Protein AF-A0A3M1J0J9-F1 (afdb_monomer)

Mean predicted aligned error: 4.16 Å

Solvent-accessible surface area (backbone atoms only — not comparable to full-atom values): 6784 Å² total; per-residue (Å²): 130,82,80,61,43,75,44,81,40,52,42,60,89,93,68,50,45,43,58,54,39,48,49,42,38,77,72,71,34,49,40,48,91,49,62,47,76,51,44,94,93,38,75,89,31,58,41,25,18,46,70,60,52,51,49,54,50,49,59,30,47,79,69,80,40,63,91,80,68,87,61,97,75,83,80,80,82,51,74,68,55,54,50,49,52,49,52,60,58,57,75,53,68,90,43,72,52,32,29,39,28,42,45,67,48,64,67,41,51,82,76,76,104

pLDDT: mean 90.33, std 8.13, range [46.19, 97.38]

Nearest PDB structures (foldseek):
  3gxg-assembly1_A  TM=4.279E-01  e=1.691E+00  Shewanella putrefaciens CN-32
  7otq-assembly1_K  TM=1.890E-01  e=7.965E+00  Homo sapiens

Secondary structure (DSSP, 8-state):
-PPPEEEEE--STTSSHHHHHHHHHHTT----SSBPPPBTTBTT---BBHHHHHHHHHHHHTTT--S---S-------HHHHHHHHHHHHTTTT-SEEEEE-GGGGGSHHHH-

Sequence (113 aa):
MNPNRVLVVTGMHRSGTSLAAGRLQTSGVPMGRQLLPPNRGNPRGYFEDAGLVAFHEQLLQARGLDMLVTAPFAFEPLPAELAQARQLVAARDGAPLWGWKDPRTSLFLDFWH

Foldseek 3Di:
DPPAAEDEQAADPPPCSQVVLVVCVVVPAAAEDDFDAADPVGNPGSSAHPLVQVLLQVQQVVVVHGLPPPDDDDDDDDPVSLVSVVVRVVVPPPHSYHYYYDHSCVRCVVVVD

Structure (mmCIF, N/CA/C/O backbone):
data_AF-A0A3M1J0J9-F1
#
_entry.id   AF-A0A3M1J0J9-F1
#
loop_
_atom_site.group_PDB
_atom_site.id
_atom_site.type_symbol
_atom_site.label_atom_id
_atom_site.label_alt_id
_atom_site.label_comp_id
_atom_site.label_asym_id
_atom_site.label_entity_id
_atom_site.label_seq_id
_atom_site.pdbx_PDB_ins_code
_atom_site.Cartn_x
_atom_site.Cartn_y
_atom_site.Cartn_z
_atom_site.occupancy
_atom_site.B_iso_or_equiv
_atom_site.auth_seq_id
_atom_site.auth_comp_id
_atom_site.auth_asym_id
_atom_site.auth_atom_id
_atom_site.pdbx_PDB_model_num
ATOM 1 N N . MET A 1 1 ? -10.797 22.253 5.620 1.00 46.19 1 MET A N 1
ATOM 2 C CA . MET A 1 1 ? -10.733 20.822 5.982 1.00 46.19 1 MET A CA 1
ATOM 3 C C . MET A 1 1 ? -9.264 20.453 6.047 1.00 46.19 1 MET A C 1
ATOM 5 O O . MET A 1 1 ? -8.556 20.787 5.106 1.00 46.19 1 MET A O 1
ATOM 9 N N . ASN A 1 2 ? -8.783 19.888 7.157 1.00 51.69 2 ASN A N 1
ATOM 10 C CA . ASN A 1 2 ? -7.393 19.428 7.219 1.00 51.69 2 ASN A CA 1
ATOM 11 C C . ASN A 1 2 ? -7.195 18.304 6.191 1.00 51.69 2 ASN A C 1
ATOM 13 O O . ASN A 1 2 ? -8.108 17.489 6.045 1.00 51.69 2 ASN A O 1
ATOM 17 N N . PRO A 1 3 ? -6.053 18.252 5.485 1.00 61.28 3 PRO A N 1
ATOM 18 C CA . PRO A 1 3 ? -5.762 17.131 4.602 1.00 61.28 3 PRO A CA 1
ATOM 19 C C . PRO A 1 3 ? -5.807 15.825 5.406 1.00 61.28 3 PRO A C 1
ATOM 21 O O . PRO A 1 3 ? -5.282 15.760 6.523 1.00 61.28 3 PRO A O 1
ATOM 24 N N . ASN A 1 4 ? -6.463 14.800 4.854 1.00 77.19 4 ASN A N 1
ATOM 25 C CA . ASN A 1 4 ? -6.511 13.476 5.471 1.00 77.19 4 ASN A CA 1
ATOM 26 C C . ASN A 1 4 ? -5.080 12.953 5.604 1.00 77.19 4 ASN A C 1
ATOM 28 O O . ASN A 1 4 ? -4.333 12.918 4.626 1.00 77.19 4 ASN A O 1
ATOM 32 N N . ARG A 1 5 ? -4.686 12.558 6.817 1.00 89.75 5 ARG A N 1
ATOM 33 C CA . ARG A 1 5 ? -3.374 11.944 7.030 1.00 89.75 5 ARG A CA 1
ATOM 34 C C . ARG A 1 5 ? -3.436 10.479 6.633 1.00 89.75 5 ARG A C 1
ATOM 36 O O . ARG A 1 5 ? -4.366 9.770 7.015 1.00 89.75 5 ARG A O 1
ATOM 43 N N . VAL A 1 6 ? -2.422 10.042 5.903 1.00 92.69 6 VAL A N 1
ATOM 44 C CA . VAL A 1 6 ? -2.323 8.687 5.372 1.00 92.69 6 VAL A CA 1
ATOM 45 C C . VAL A 1 6 ? -1.120 7.990 5.997 1.00 92.69 6 VAL A C 1
ATOM 47 O O . VAL A 1 6 ? -0.011 8.517 5.961 1.00 92.69 6 VAL A O 1
ATOM 50 N N . LEU A 1 7 ? -1.337 6.810 6.576 1.00 94.38 7 LEU A N 1
ATOM 51 C CA . LEU A 1 7 ? -0.280 5.937 7.082 1.00 94.38 7 LEU A CA 1
ATOM 52 C C . LEU A 1 7 ? -0.036 4.789 6.108 1.00 94.38 7 LEU A C 1
ATOM 54 O O . LEU A 1 7 ? -0.903 3.945 5.886 1.00 94.38 7 LEU A O 1
ATOM 58 N N . VAL A 1 8 ? 1.176 4.727 5.574 1.00 95.31 8 VAL A N 1
ATOM 59 C CA . VAL A 1 8 ? 1.613 3.630 4.715 1.00 95.31 8 VAL A CA 1
ATOM 60 C C . VAL A 1 8 ? 2.452 2.664 5.538 1.00 95.31 8 VAL A C 1
ATOM 62 O O . VAL A 1 8 ? 3.500 3.028 6.067 1.00 95.31 8 VAL A O 1
ATOM 65 N N . VAL A 1 9 ? 2.001 1.414 5.640 1.00 95.88 9 VAL A N 1
ATOM 66 C CA . VAL A 1 9 ? 2.782 0.323 6.229 1.00 95.88 9 VAL A CA 1
ATOM 67 C C . VAL A 1 9 ? 3.349 -0.523 5.099 1.00 95.88 9 VAL A C 1
ATOM 69 O O . VAL A 1 9 ? 2.634 -1.280 4.444 1.00 95.88 9 VAL A O 1
ATOM 72 N N . THR A 1 10 ? 4.653 -0.423 4.884 1.00 94.44 10 THR A N 1
ATOM 73 C CA . THR A 1 10 ? 5.350 -1.178 3.842 1.00 94.44 10 THR A CA 1
ATOM 74 C C . THR A 1 10 ? 6.645 -1.791 4.369 1.00 94.44 10 THR A C 1
ATOM 76 O O . THR A 1 10 ? 7.057 -1.534 5.499 1.00 94.44 10 THR A O 1
ATOM 79 N N . GLY A 1 11 ? 7.250 -2.659 3.566 1.00 87.12 11 GLY A N 1
ATOM 80 C CA . GLY A 1 11 ? 8.436 -3.432 3.897 1.00 87.12 11 GLY A CA 1
ATOM 81 C C . GLY A 1 11 ? 8.317 -4.855 3.366 1.00 87.12 11 GLY A C 1
ATOM 82 O O . GLY A 1 11 ? 7.239 -5.457 3.405 1.00 87.12 11 GLY A O 1
ATOM 83 N N . MET A 1 12 ? 9.442 -5.398 2.897 1.00 78.12 12 MET A N 1
ATOM 84 C CA . MET A 1 12 ? 9.514 -6.741 2.315 1.00 78.12 12 MET A CA 1
ATOM 85 C C . MET A 1 12 ? 8.998 -7.819 3.275 1.00 78.12 12 MET A C 1
ATOM 87 O O . MET A 1 12 ? 8.881 -7.607 4.485 1.00 78.12 12 MET A O 1
ATOM 91 N N . HIS A 1 13 ? 8.646 -8.987 2.737 1.00 76.62 13 HIS A N 1
ATOM 92 C CA . HIS A 1 13 ? 8.050 -10.078 3.509 1.00 76.62 13 HIS A CA 1
ATOM 93 C C . HIS A 1 13 ? 8.823 -10.390 4.793 1.00 76.62 13 HIS A C 1
ATOM 95 O O . HIS A 1 13 ? 10.043 -10.293 4.849 1.00 76.62 13 HIS A O 1
ATOM 101 N N . ARG A 1 14 ? 8.086 -10.815 5.829 1.00 80.88 14 ARG A N 1
ATOM 102 C CA . ARG A 1 14 ? 8.639 -11.202 7.143 1.00 80.88 14 ARG A CA 1
ATOM 103 C C . ARG A 1 14 ? 9.271 -10.057 7.954 1.00 80.88 14 ARG A C 1
ATOM 105 O O . ARG A 1 14 ? 9.835 -10.325 9.005 1.00 80.88 14 ARG A O 1
ATOM 112 N N . SER A 1 15 ? 9.069 -8.800 7.558 1.00 85.56 15 SER A N 1
ATOM 113 C CA . SER A 1 15 ? 9.501 -7.591 8.291 1.00 85.56 15 SER A CA 1
ATOM 114 C C . SER A 1 15 ? 8.570 -7.141 9.430 1.00 85.56 15 SER A C 1
ATOM 116 O O . SER A 1 15 ? 8.808 -6.118 10.062 1.00 85.56 15 SER A O 1
ATOM 118 N N . GLY A 1 16 ? 7.482 -7.869 9.700 1.00 89.00 16 GLY A N 1
ATOM 119 C CA . GLY A 1 16 ? 6.517 -7.488 10.739 1.00 89.00 16 GLY A CA 1
ATOM 120 C C . GLY A 1 16 ? 5.460 -6.464 10.301 1.00 89.00 16 GLY A C 1
ATOM 121 O O . GLY A 1 16 ? 4.684 -6.008 11.138 1.00 89.00 16 GLY A O 1
ATOM 122 N N . THR A 1 17 ? 5.339 -6.157 9.005 1.00 92.50 17 THR A N 1
ATOM 123 C CA . THR A 1 17 ? 4.303 -5.243 8.478 1.00 92.50 17 THR A CA 1
ATOM 124 C C . THR A 1 17 ? 2.878 -5.641 8.867 1.00 92.50 17 THR A C 1
ATOM 126 O O . THR A 1 17 ? 2.084 -4.778 9.224 1.00 92.50 17 THR A O 1
ATOM 129 N N . SER A 1 18 ? 2.543 -6.936 8.893 1.00 91.62 18 SER A N 1
ATOM 130 C CA . SER A 1 18 ? 1.221 -7.387 9.363 1.00 91.62 18 SER A CA 1
ATOM 131 C C . SER A 1 18 ? 1.003 -7.158 10.864 1.00 91.62 18 SER A C 1
ATOM 133 O O . SER A 1 18 ? -0.123 -6.888 11.270 1.00 91.62 18 SER A O 1
ATOM 135 N N . LEU A 1 19 ? 2.055 -7.226 11.692 1.00 93.06 19 LEU A N 1
ATOM 136 C CA . LEU A 1 19 ? 1.954 -6.882 13.115 1.00 93.06 19 LEU A CA 1
ATOM 137 C C . LEU A 1 19 ? 1.675 -5.383 13.276 1.00 93.06 19 LEU A C 1
ATOM 139 O O . LEU A 1 19 ? 0.764 -5.017 14.013 1.00 93.06 19 LEU A O 1
ATOM 143 N N . ALA A 1 20 ? 2.423 -4.532 12.569 1.00 95.06 20 ALA A N 1
ATOM 144 C CA . ALA A 1 20 ? 2.230 -3.084 12.602 1.00 95.06 20 ALA A CA 1
ATOM 145 C C . ALA A 1 20 ? 0.826 -2.683 12.118 1.00 95.06 20 ALA A C 1
ATOM 147 O O . ALA A 1 20 ? 0.113 -1.966 12.817 1.00 95.06 20 ALA A O 1
ATOM 148 N N . ALA A 1 21 ? 0.395 -3.213 10.970 1.00 95.38 21 ALA A N 1
ATOM 149 C CA . ALA A 1 21 ? -0.923 -2.942 10.406 1.00 95.38 21 ALA A CA 1
ATOM 150 C C . ALA A 1 21 ? -2.061 -3.432 11.314 1.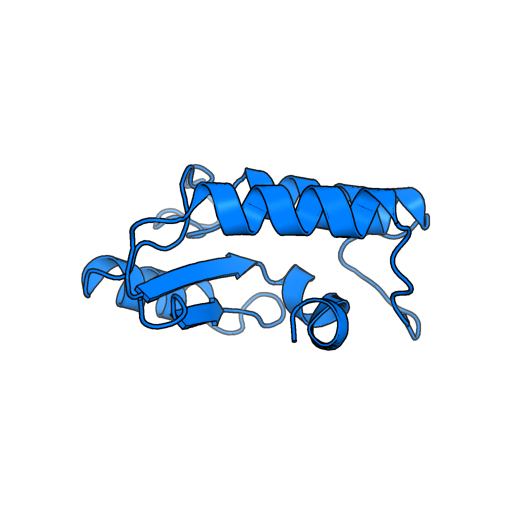00 95.38 21 ALA A C 1
ATOM 152 O O . ALA A 1 21 ? -3.007 -2.690 11.568 1.00 95.38 21 ALA A O 1
ATOM 153 N N . GLY A 1 22 ? -1.939 -4.639 11.877 1.00 94.50 22 GLY A N 1
ATOM 154 C CA . GLY A 1 22 ? -2.915 -5.153 12.835 1.00 94.50 22 GLY A CA 1
ATOM 155 C C . GLY A 1 22 ? -3.012 -4.288 14.093 1.00 94.50 22 GLY A C 1
ATOM 156 O O . GLY A 1 22 ? -4.113 -4.004 14.555 1.00 94.50 22 GLY A O 1
ATOM 157 N N . ARG A 1 23 ? -1.879 -3.799 14.621 1.00 96.06 23 ARG A N 1
ATOM 158 C CA . ARG A 1 23 ? -1.871 -2.886 15.776 1.00 96.06 23 ARG A CA 1
ATOM 159 C C . ARG A 1 23 ? -2.569 -1.568 15.463 1.00 96.06 23 ARG A C 1
ATOM 161 O O . ARG A 1 23 ? -3.456 -1.186 16.220 1.00 96.06 23 ARG A O 1
ATOM 168 N N . LEU A 1 24 ? -2.240 -0.933 14.337 1.00 95.62 24 LEU A N 1
ATOM 169 C CA . LEU A 1 24 ? -2.903 0.294 13.884 1.00 95.62 24 LEU A CA 1
ATOM 170 C C . LEU A 1 24 ? -4.417 0.104 13.752 1.00 95.62 24 LEU A C 1
ATOM 172 O O . LEU A 1 24 ? -5.179 0.925 14.263 1.00 95.62 24 LEU A O 1
ATOM 176 N N . GLN A 1 25 ? -4.851 -1.013 13.159 1.00 94.12 25 GLN A N 1
ATOM 177 C CA . GLN A 1 25 ? -6.271 -1.328 13.044 1.00 94.12 25 GLN A CA 1
ATOM 178 C C . GLN A 1 25 ? -6.941 -1.471 14.414 1.00 94.12 25 GLN A C 1
ATOM 180 O O . GLN A 1 25 ? -7.977 -0.854 14.656 1.00 94.12 25 GLN A O 1
ATOM 185 N N . THR A 1 26 ? -6.344 -2.232 15.338 1.00 94.81 26 THR A N 1
ATOM 186 C CA . THR A 1 26 ? -6.891 -2.382 16.700 1.00 94.81 26 THR A CA 1
ATOM 187 C C . THR A 1 26 ? -6.886 -1.079 17.500 1.00 94.81 26 THR A C 1
ATOM 189 O O . THR A 1 26 ? -7.680 -0.932 18.422 1.00 94.81 26 THR A O 1
ATOM 192 N N . SER A 1 27 ? -6.029 -0.121 17.138 1.00 95.06 27 SER A N 1
ATOM 193 C CA . SER A 1 27 ? -5.984 1.227 17.714 1.00 95.06 27 SER A CA 1
ATOM 194 C C . SER A 1 27 ? -6.976 2.205 17.070 1.00 95.06 27 SER A C 1
ATOM 196 O O . SER A 1 27 ? -6.976 3.381 17.423 1.00 95.06 27 SER A O 1
ATOM 198 N N . GLY A 1 28 ? -7.824 1.744 16.145 1.00 93.38 28 GLY A N 1
ATOM 199 C CA . GLY A 1 28 ? -8.879 2.550 15.530 1.00 93.38 28 GLY A CA 1
ATOM 200 C C . GLY A 1 28 ? -8.485 3.248 14.228 1.00 93.38 28 GLY A C 1
ATOM 201 O O . GLY A 1 28 ? -9.260 4.063 13.736 1.00 93.38 28 GLY A O 1
ATOM 202 N N . VAL A 1 29 ? -7.321 2.939 13.643 1.00 94.31 29 VAL A N 1
ATOM 203 C CA . VAL A 1 29 ? -6.952 3.431 12.306 1.00 94.31 29 VAL A CA 1
ATOM 204 C C . VAL A 1 29 ? -7.568 2.518 11.241 1.00 94.31 29 VAL A C 1
ATOM 206 O O . VAL A 1 29 ? -7.242 1.330 11.203 1.00 94.31 29 VAL A O 1
ATOM 209 N N . PRO A 1 30 ? -8.419 3.020 10.331 1.00 93.88 30 PRO A N 1
ATOM 210 C CA . PRO A 1 30 ? -8.908 2.222 9.211 1.00 93.88 30 PRO A CA 1
ATOM 211 C C . PRO A 1 30 ? -7.746 1.829 8.286 1.00 93.88 30 PRO A C 1
ATOM 213 O O . PRO A 1 30 ? -7.140 2.694 7.656 1.00 93.88 30 PRO A O 1
ATOM 216 N N . MET A 1 31 ? -7.439 0.531 8.199 1.00 94.38 31 MET A N 1
ATOM 217 C CA . MET A 1 31 ? -6.311 -0.012 7.420 1.00 94.38 31 MET A CA 1
ATOM 218 C C . MET A 1 31 ? -6.727 -0.546 6.038 1.00 94.38 31 MET A C 1
ATOM 220 O O . MET A 1 31 ? -6.252 -1.590 5.604 1.00 94.38 31 MET A O 1
ATOM 224 N N . GLY A 1 32 ? -7.644 0.145 5.360 1.00 91.56 32 GLY A N 1
ATOM 225 C CA . GLY A 1 32 ? -8.214 -0.260 4.071 1.00 91.56 32 GLY A CA 1
ATOM 226 C C . GLY A 1 32 ? -9.742 -0.346 4.093 1.00 91.56 32 GLY A C 1
ATOM 227 O O . GLY A 1 32 ? -10.362 -0.341 5.154 1.00 91.56 32 GLY A O 1
ATOM 228 N N . ARG A 1 33 ? -10.360 -0.410 2.908 1.00 90.25 33 ARG A N 1
ATOM 229 C CA . ARG A 1 33 ? -11.820 -0.535 2.732 1.00 90.25 33 ARG A CA 1
ATOM 230 C C . ARG A 1 33 ? -12.278 -1.986 2.682 1.00 90.25 33 ARG A C 1
ATOM 232 O O . ARG A 1 33 ? -13.297 -2.332 3.270 1.00 90.25 33 ARG A O 1
ATOM 239 N N . GLN A 1 34 ? -11.533 -2.815 1.959 1.00 93.19 34 GLN A N 1
ATOM 240 C CA . GLN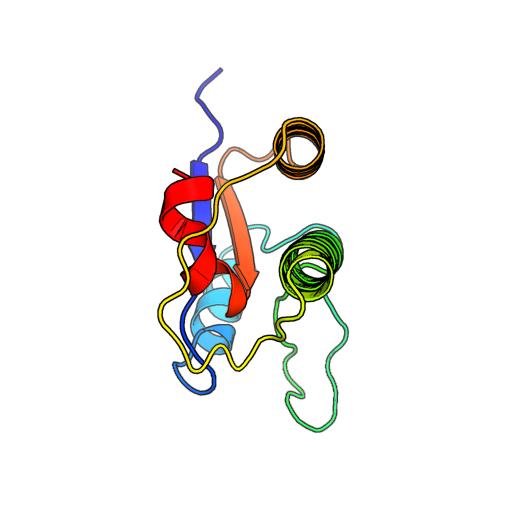 A 1 34 ? -11.815 -4.234 1.791 1.00 93.19 34 GLN A CA 1
ATOM 241 C C . GLN A 1 34 ? -10.522 -5.005 2.003 1.00 93.19 34 GLN A C 1
ATOM 243 O O . GLN A 1 34 ? -9.625 -4.964 1.164 1.00 93.19 34 GLN A O 1
ATOM 248 N N . LEU A 1 35 ? -10.420 -5.679 3.145 1.00 94.69 35 LEU A N 1
ATOM 249 C CA . LEU A 1 35 ? -9.219 -6.426 3.487 1.00 94.69 35 LEU A CA 1
ATOM 250 C C . LEU A 1 35 ? -9.220 -7.798 2.825 1.00 94.69 35 LEU A C 1
ATOM 252 O O . LEU A 1 35 ? -10.251 -8.474 2.786 1.00 94.69 35 LEU A O 1
ATOM 256 N N . LEU A 1 36 ? -8.049 -8.225 2.358 1.00 93.81 36 LEU A N 1
ATOM 257 C CA . LEU A 1 36 ? -7.843 -9.602 1.929 1.00 93.81 36 LEU A CA 1
ATOM 258 C C . LEU A 1 36 ? -8.117 -10.570 3.094 1.00 93.81 36 LEU A C 1
ATOM 260 O O . LEU A 1 36 ? -7.696 -10.304 4.229 1.00 93.81 36 LEU A O 1
ATOM 264 N N . PRO A 1 37 ? -8.802 -11.699 2.835 1.00 91.69 37 PRO A N 1
ATOM 265 C CA . PRO A 1 37 ? -9.140 -12.650 3.881 1.00 91.69 37 PRO A CA 1
ATOM 266 C C . PRO A 1 37 ? -7.880 -13.319 4.459 1.00 91.69 37 PRO A C 1
ATOM 268 O O . PRO A 1 37 ? -6.883 -13.506 3.754 1.00 91.69 37 PRO A O 1
ATOM 271 N N . PRO A 1 38 ? -7.907 -13.715 5.744 1.00 91.69 38 PRO A N 1
ATOM 272 C CA . PRO A 1 38 ? -6.859 -14.550 6.317 1.00 91.69 38 PRO A CA 1
ATOM 273 C C . PRO A 1 38 ? -6.794 -15.913 5.615 1.00 91.69 38 PRO A C 1
ATOM 275 O O . PRO A 1 38 ? -7.783 -16.412 5.079 1.00 91.69 38 PRO A O 1
ATOM 278 N N . ASN A 1 39 ? -5.626 -16.550 5.661 1.00 90.75 39 ASN A N 1
ATOM 279 C CA . ASN A 1 39 ? -5.427 -17.903 5.142 1.00 90.75 39 ASN A CA 1
ATOM 280 C C . ASN A 1 39 ? -4.477 -18.702 6.054 1.00 90.75 39 ASN A C 1
ATOM 282 O O . ASN A 1 39 ? -4.028 -18.206 7.087 1.00 90.75 39 ASN A O 1
ATOM 286 N N . ARG A 1 40 ? -4.136 -19.941 5.671 1.00 89.56 40 ARG A N 1
ATOM 287 C CA . ARG A 1 40 ? -3.223 -20.799 6.453 1.00 89.56 40 ARG A CA 1
ATOM 288 C C . ARG A 1 40 ? -1.835 -20.180 6.675 1.00 89.56 40 ARG A C 1
ATOM 290 O O . ARG A 1 40 ? -1.233 -20.424 7.715 1.00 89.56 40 ARG A O 1
ATOM 297 N N . GLY A 1 41 ? -1.334 -19.390 5.724 1.00 83.00 41 GLY A N 1
ATOM 298 C CA . GLY A 1 41 ? -0.037 -18.714 5.813 1.00 83.00 41 GLY A CA 1
ATOM 299 C C . GLY A 1 41 ? -0.047 -17.478 6.717 1.00 83.00 41 GLY A C 1
ATOM 300 O O . GLY A 1 41 ? 0.994 -17.112 7.263 1.00 83.00 41 GLY A O 1
ATOM 301 N N . ASN A 1 42 ? -1.212 -16.856 6.916 1.00 83.44 42 ASN A N 1
ATOM 302 C CA . ASN A 1 42 ? -1.398 -15.776 7.879 1.00 83.44 42 ASN A CA 1
ATOM 303 C C . ASN A 1 42 ? -2.808 -15.810 8.504 1.00 83.44 42 ASN A C 1
ATOM 305 O O . ASN A 1 42 ? -3.711 -15.091 8.059 1.00 83.44 42 ASN A O 1
ATOM 309 N N . PRO A 1 43 ? -3.004 -16.622 9.561 1.00 86.12 43 PRO A N 1
ATOM 310 C CA . PRO A 1 43 ? -4.316 -16.813 10.182 1.00 86.12 43 PRO A CA 1
ATOM 311 C C . PRO A 1 43 ? -4.902 -15.546 10.813 1.00 86.12 43 PRO A C 1
ATOM 313 O O . PRO A 1 43 ? -6.112 -15.449 10.982 1.00 86.12 43 PRO A O 1
ATOM 316 N N . ARG A 1 44 ? -4.056 -14.568 11.166 1.00 84.62 44 ARG A N 1
ATOM 317 C CA . ARG A 1 44 ? -4.485 -13.284 11.746 1.00 84.62 44 ARG A CA 1
ATOM 318 C C . ARG A 1 44 ? -4.873 -12.245 10.693 1.00 84.62 44 ARG A C 1
ATOM 320 O O . ARG A 1 44 ? -5.345 -11.177 11.061 1.00 84.62 44 ARG A O 1
ATOM 327 N N . GLY A 1 45 ? -4.688 -12.558 9.412 1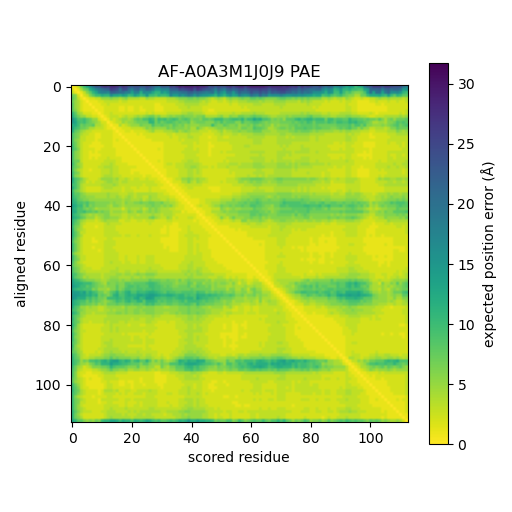.00 87.94 45 GLY A N 1
ATOM 328 C CA . GLY A 1 45 ? -4.951 -11.649 8.304 1.00 87.94 45 GLY A CA 1
ATOM 329 C C . GLY A 1 45 ? -3.723 -10.843 7.898 1.00 87.94 45 GLY A C 1
ATOM 330 O O . GLY A 1 45 ? -2.799 -10.594 8.676 1.00 87.94 45 GLY A O 1
ATOM 331 N N . TYR A 1 46 ? -3.699 -10.452 6.627 1.00 88.81 46 TYR A N 1
ATOM 332 C CA . TYR A 1 46 ? -2.600 -9.673 6.063 1.00 88.81 46 TYR A CA 1
ATOM 333 C C . TYR A 1 46 ? -2.740 -8.174 6.305 1.00 88.81 46 TYR A C 1
ATOM 335 O O . TYR A 1 46 ? -1.717 -7.490 6.256 1.00 88.81 46 TYR A O 1
ATOM 343 N N . PHE A 1 47 ? -3.961 -7.711 6.607 1.00 94.06 47 PHE A N 1
ATOM 344 C CA . PHE A 1 47 ? -4.339 -6.297 6.723 1.00 94.06 47 PHE A CA 1
ATOM 345 C C . PHE A 1 47 ? -4.060 -5.507 5.437 1.00 94.06 47 PHE A C 1
ATOM 347 O O . PHE A 1 47 ? -3.740 -4.326 5.477 1.00 94.06 47 PHE A O 1
ATOM 354 N N . GLU A 1 48 ? -4.146 -6.194 4.299 1.00 94.62 48 GLU A N 1
ATOM 355 C CA . GLU A 1 48 ? -3.919 -5.638 2.970 1.00 94.62 48 GLU A CA 1
ATOM 356 C C . GLU A 1 48 ? -5.238 -5.238 2.332 1.00 94.62 48 GLU A C 1
ATOM 358 O O . GLU A 1 48 ? -6.182 -6.028 2.315 1.00 94.62 48 GLU A O 1
ATOM 363 N N . ASP A 1 49 ? -5.286 -4.029 1.784 1.00 95.75 49 ASP A N 1
ATOM 364 C CA . ASP A 1 49 ? -6.432 -3.547 1.028 1.00 95.75 49 ASP A CA 1
ATOM 365 C C . ASP A 1 49 ? -6.434 -4.159 -0.378 1.00 95.75 49 ASP A C 1
ATOM 367 O O . ASP A 1 49 ? -5.501 -3.953 -1.153 1.00 95.75 49 ASP A O 1
ATOM 371 N N . ALA A 1 50 ? -7.494 -4.891 -0.716 1.00 95.88 50 ALA A N 1
ATOM 372 C CA . ALA A 1 50 ? -7.603 -5.623 -1.972 1.00 95.88 50 ALA A CA 1
ATOM 373 C C . ALA A 1 50 ? -7.507 -4.715 -3.210 1.00 95.88 50 ALA A C 1
ATOM 375 O O . ALA A 1 50 ? -6.926 -5.115 -4.215 1.00 95.88 50 ALA A O 1
ATOM 376 N N . GLY A 1 51 ? -8.040 -3.489 -3.139 1.00 96.31 51 GLY A N 1
ATOM 377 C CA . GLY A 1 51 ? -7.996 -2.543 -4.253 1.00 96.31 51 GLY A CA 1
ATOM 378 C C . GLY A 1 51 ? -6.593 -1.992 -4.492 1.00 96.31 51 GLY A C 1
ATOM 379 O O . GLY A 1 51 ? -6.173 -1.869 -5.638 1.00 96.31 51 GLY A O 1
ATOM 380 N N . LEU A 1 52 ? -5.850 -1.700 -3.419 1.00 96.12 52 LEU A N 1
ATOM 381 C CA . LEU A 1 52 ? -4.459 -1.251 -3.532 1.00 96.12 52 LEU A CA 1
ATOM 382 C C . LEU A 1 52 ? -3.514 -2.382 -3.940 1.00 96.12 52 LEU A C 1
ATOM 384 O O . LEU A 1 52 ? -2.641 -2.153 -4.771 1.00 96.12 52 LEU A O 1
ATOM 388 N N . VAL A 1 53 ? -3.716 -3.597 -3.423 1.00 95.75 53 VAL A N 1
ATOM 389 C CA . VAL A 1 53 ? -2.943 -4.769 -3.857 1.00 95.75 53 VAL A CA 1
ATOM 390 C C . VAL A 1 53 ? -3.142 -5.019 -5.347 1.00 95.75 53 VAL A C 1
ATOM 392 O O . VAL A 1 53 ? -2.160 -5.108 -6.079 1.00 95.75 53 VAL A O 1
ATOM 395 N N . ALA A 1 54 ? -4.396 -5.062 -5.810 1.00 96.75 54 ALA A N 1
ATOM 396 C CA . ALA A 1 54 ? -4.699 -5.261 -7.223 1.00 96.75 54 ALA A CA 1
ATOM 397 C C . ALA A 1 54 ? -4.081 -4.160 -8.095 1.00 96.75 54 ALA A C 1
ATOM 399 O O . ALA A 1 54 ? -3.522 -4.453 -9.148 1.00 96.75 54 ALA A O 1
ATOM 400 N N . PHE A 1 55 ? -4.129 -2.905 -7.639 1.00 97.38 55 PHE A N 1
ATOM 401 C CA . PHE A 1 55 ? -3.499 -1.789 -8.334 1.00 97.38 55 PHE A CA 1
ATOM 402 C C . PHE A 1 55 ? -1.982 -1.975 -8.473 1.00 97.38 55 PHE A C 1
ATOM 404 O O . PHE A 1 55 ? -1.473 -1.941 -9.589 1.00 97.38 55 PHE A O 1
ATOM 411 N N . HIS A 1 56 ? -1.252 -2.242 -7.386 1.00 96.12 56 HIS A N 1
ATOM 412 C CA . HIS A 1 56 ? 0.198 -2.454 -7.472 1.00 96.12 56 HIS A CA 1
ATOM 413 C C . HIS A 1 56 ? 0.565 -3.683 -8.315 1.00 96.12 56 HIS A C 1
ATOM 415 O O . HIS A 1 56 ? 1.535 -3.638 -9.068 1.00 96.12 56 HIS A O 1
ATOM 421 N N . GLU A 1 57 ? -0.207 -4.770 -8.227 1.00 95.62 57 GLU A N 1
ATOM 422 C CA . GLU A 1 57 ? -0.003 -5.956 -9.066 1.00 95.62 57 GLU A CA 1
ATOM 423 C C . GLU A 1 57 ? -0.184 -5.631 -10.552 1.00 95.62 57 GLU A C 1
ATOM 425 O O . GLU A 1 57 ? 0.651 -6.030 -11.361 1.00 95.62 57 GLU A O 1
ATOM 430 N N . GLN A 1 58 ? -1.201 -4.842 -10.908 1.00 96.38 58 GLN A N 1
ATOM 431 C CA . GLN A 1 58 ? -1.412 -4.374 -12.280 1.00 96.38 58 GLN A CA 1
ATOM 432 C C . GLN A 1 58 ? -0.254 -3.504 -12.782 1.00 96.38 58 GLN A C 1
ATOM 434 O O . GLN A 1 58 ? 0.200 -3.698 -13.909 1.00 96.38 58 GLN A O 1
ATOM 439 N N . LEU A 1 59 ? 0.260 -2.585 -11.955 1.00 95.94 59 LEU A N 1
ATOM 440 C CA . LEU A 1 59 ? 1.398 -1.734 -12.326 1.00 95.94 59 LEU A CA 1
ATOM 441 C C . LEU A 1 59 ? 2.651 -2.557 -12.648 1.00 95.94 59 LEU A C 1
ATOM 443 O O . LEU A 1 59 ? 3.331 -2.268 -13.637 1.00 95.94 59 LEU A O 1
ATOM 447 N N . LEU A 1 60 ? 2.948 -3.571 -11.827 1.00 94.50 60 LEU A N 1
ATOM 448 C CA . LEU A 1 60 ? 4.085 -4.474 -12.029 1.00 94.50 60 LEU A CA 1
ATOM 449 C C . LEU A 1 60 ? 3.886 -5.330 -13.282 1.00 94.50 60 LEU A C 1
ATOM 451 O O . LEU A 1 60 ? 4.759 -5.357 -14.150 1.00 94.50 60 LEU A O 1
ATOM 455 N N . GLN A 1 61 ? 2.712 -5.949 -13.430 1.00 94.25 61 GLN A N 1
ATOM 456 C CA . GLN A 1 61 ? 2.388 -6.798 -14.579 1.00 94.25 61 GLN A CA 1
ATOM 457 C C . GLN A 1 61 ? 2.462 -6.032 -15.904 1.00 94.25 61 GLN A C 1
ATOM 459 O O . GLN A 1 61 ? 3.018 -6.545 -16.873 1.00 94.25 61 GLN A O 1
ATOM 464 N N . ALA A 1 62 ? 1.982 -4.783 -15.943 1.00 94.00 62 ALA A N 1
ATOM 465 C CA . ALA A 1 62 ? 2.072 -3.915 -17.121 1.00 94.00 62 ALA A CA 1
ATOM 466 C C . ALA A 1 62 ? 3.521 -3.630 -17.558 1.00 94.00 62 ALA A C 1
ATOM 468 O O . ALA A 1 62 ? 3.762 -3.237 -18.697 1.00 94.00 62 ALA A O 1
ATOM 469 N N . ARG A 1 63 ? 4.488 -3.845 -16.661 1.00 93.00 63 ARG A N 1
ATOM 470 C CA . ARG A 1 63 ? 5.928 -3.664 -16.888 1.00 93.00 63 ARG A CA 1
ATOM 471 C C . ARG A 1 63 ? 6.672 -4.999 -16.999 1.00 93.00 63 ARG A C 1
ATOM 473 O O . ARG A 1 63 ? 7.898 -5.009 -17.019 1.00 93.00 63 ARG A O 1
ATOM 480 N N . GLY A 1 64 ? 5.948 -6.119 -17.085 1.00 92.62 64 GLY A N 1
ATOM 481 C CA . GLY A 1 64 ? 6.526 -7.463 -17.163 1.00 92.62 64 GLY A CA 1
ATOM 482 C C . GLY A 1 64 ? 7.208 -7.918 -15.870 1.00 92.62 64 GLY A C 1
ATOM 483 O O . GLY A 1 64 ? 8.065 -8.797 -15.913 1.00 92.62 64 GLY A O 1
ATOM 484 N N . LEU A 1 65 ? 6.857 -7.306 -14.739 1.00 92.38 65 LEU A N 1
ATOM 485 C CA . LEU A 1 65 ? 7.423 -7.587 -13.425 1.00 92.38 65 LEU A CA 1
ATOM 486 C C . LEU A 1 65 ? 6.394 -8.270 -12.525 1.00 92.38 65 LEU A C 1
ATOM 488 O O . LEU A 1 65 ? 5.181 -8.167 -12.721 1.00 92.38 65 LEU A O 1
ATOM 492 N N . ASP A 1 66 ? 6.897 -8.918 -11.485 1.00 88.81 66 ASP A N 1
ATOM 493 C CA . ASP A 1 66 ? 6.113 -9.342 -10.336 1.00 88.81 66 ASP A CA 1
ATOM 494 C C . ASP A 1 66 ? 6.649 -8.676 -9.057 1.00 88.81 66 ASP A C 1
ATOM 496 O O . ASP A 1 66 ? 7.447 -7.739 -9.092 1.00 88.8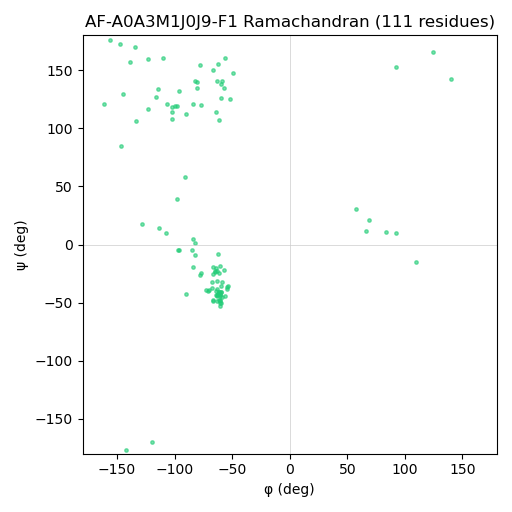1 66 ASP A O 1
ATOM 500 N N . MET A 1 67 ? 6.163 -9.125 -7.903 1.00 81.69 67 MET A N 1
ATOM 501 C CA . MET A 1 67 ? 6.570 -8.600 -6.600 1.00 81.69 67 MET A CA 1
ATOM 502 C C . MET A 1 67 ? 8.035 -8.893 -6.226 1.00 81.69 67 MET A C 1
ATOM 504 O O . MET A 1 67 ? 8.575 -8.229 -5.342 1.00 81.69 67 MET A O 1
ATOM 508 N N . LEU A 1 68 ? 8.676 -9.874 -6.864 1.00 84.75 68 LEU A N 1
ATOM 509 C CA . LEU A 1 68 ? 10.082 -10.231 -6.686 1.00 84.75 68 LEU A CA 1
ATOM 510 C C . LEU A 1 68 ? 10.937 -9.461 -7.695 1.00 84.75 68 LEU A C 1
ATOM 512 O O . LEU A 1 68 ? 11.674 -10.038 -8.487 1.00 84.75 68 LEU A O 1
ATOM 516 N N . VAL A 1 69 ? 10.855 -8.134 -7.651 1.00 83.50 69 VAL A N 1
ATOM 517 C CA . VAL A 1 69 ? 11.683 -7.266 -8.489 1.00 83.50 69 VAL A CA 1
ATOM 518 C C . VAL A 1 69 ? 13.165 -7.502 -8.161 1.00 83.50 69 VAL A C 1
ATOM 520 O O . VAL A 1 69 ? 13.648 -7.112 -7.099 1.00 83.50 69 VAL A O 1
ATOM 523 N N . THR A 1 70 ? 13.892 -8.162 -9.068 1.00 82.19 70 THR A N 1
ATOM 524 C CA . THR A 1 70 ? 15.307 -8.546 -8.883 1.00 82.19 70 THR A CA 1
ATOM 525 C C . THR A 1 70 ? 16.308 -7.576 -9.511 1.00 82.19 70 THR A C 1
ATOM 527 O O . THR A 1 70 ? 17.514 -7.765 -9.367 1.00 82.19 70 THR A O 1
ATOM 530 N N . ALA A 1 71 ? 15.833 -6.562 -10.233 1.00 82.31 71 ALA A N 1
ATOM 531 C CA . ALA A 1 71 ? 16.650 -5.556 -10.907 1.00 82.31 71 ALA A CA 1
ATOM 532 C C . ALA A 1 71 ? 16.266 -4.147 -10.427 1.00 82.31 71 ALA A C 1
ATOM 534 O O . ALA A 1 71 ? 15.161 -3.970 -9.911 1.00 82.31 71 ALA A O 1
ATOM 535 N N . PRO A 1 72 ? 17.137 -3.134 -10.593 1.00 82.38 72 PRO A N 1
ATOM 536 C CA . PRO A 1 72 ? 16.770 -1.753 -10.311 1.00 82.38 72 PRO A CA 1
ATOM 537 C C . PRO A 1 72 ? 15.479 -1.372 -11.041 1.00 82.38 72 PRO A C 1
ATOM 539 O O . PRO A 1 72 ? 15.378 -1.519 -12.258 1.00 82.38 72 PRO A O 1
ATOM 542 N N . PHE A 1 73 ? 14.498 -0.897 -10.282 1.00 84.56 73 PHE A N 1
ATOM 543 C CA . PHE A 1 73 ? 13.185 -0.522 -10.783 1.00 84.56 73 PHE A CA 1
ATOM 544 C C . PHE A 1 73 ? 12.909 0.927 -10.412 1.00 84.56 73 PHE A C 1
ATOM 546 O O . PHE A 1 73 ? 12.847 1.266 -9.232 1.00 84.56 73 PHE A O 1
ATOM 553 N N . ALA A 1 74 ? 12.761 1.764 -11.435 1.00 87.12 74 ALA A N 1
ATOM 554 C CA . ALA A 1 74 ? 12.265 3.123 -11.307 1.00 87.12 74 ALA A CA 1
ATOM 555 C C . ALA A 1 74 ? 10.844 3.148 -11.868 1.00 87.12 74 ALA A C 1
ATOM 557 O O . ALA A 1 74 ? 10.614 2.767 -13.020 1.00 87.12 74 ALA A O 1
ATOM 558 N N . PHE A 1 75 ? 9.887 3.537 -11.034 1.00 91.50 75 PHE A N 1
ATOM 559 C CA . PHE A 1 75 ? 8.496 3.581 -11.441 1.00 91.50 75 PHE A CA 1
ATOM 560 C C . PHE A 1 75 ? 8.149 4.945 -12.034 1.00 91.50 75 PHE A 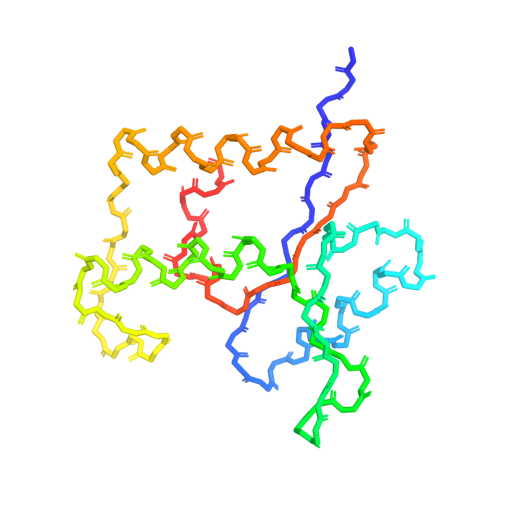C 1
ATOM 562 O O . PHE A 1 75 ? 8.070 5.936 -11.317 1.00 91.50 75 PHE A O 1
ATOM 569 N N . GLU A 1 76 ? 7.873 4.957 -13.335 1.00 93.31 76 GLU A N 1
ATOM 570 C CA . GLU A 1 76 ? 7.317 6.111 -14.039 1.00 93.31 76 GLU A CA 1
ATOM 571 C C . GLU A 1 76 ? 5.814 5.885 -14.276 1.00 93.31 76 GLU A C 1
ATOM 573 O O . GLU A 1 76 ? 5.443 4.940 -14.995 1.00 93.31 76 GLU A O 1
ATOM 578 N N . PRO A 1 77 ? 4.929 6.690 -13.658 1.00 94.25 77 PRO A N 1
ATOM 579 C CA . PRO A 1 77 ? 3.493 6.505 -13.780 1.00 94.25 77 PRO A CA 1
ATOM 580 C C . PRO A 1 77 ? 2.935 7.085 -15.083 1.00 94.25 77 PRO A C 1
ATOM 582 O O . PRO A 1 77 ? 3.242 8.206 -15.488 1.00 94.25 77 PRO A O 1
ATOM 585 N N . LEU A 1 78 ? 2.005 6.360 -15.696 1.00 96.44 78 LEU A N 1
ATOM 586 C CA . LEU A 1 78 ? 1.177 6.867 -16.783 1.00 96.44 78 LEU A CA 1
ATOM 587 C C . LEU A 1 78 ? 0.047 7.760 -16.232 1.00 96.44 78 LEU A C 1
ATOM 589 O O . LEU A 1 78 ? -0.429 7.545 -15.112 1.00 96.44 78 LEU A O 1
ATOM 593 N N . PRO A 1 79 ? -0.487 8.713 -17.023 1.00 96.88 79 PRO A N 1
ATOM 594 C CA . PRO A 1 79 ? -1.594 9.569 -16.585 1.00 96.88 79 PRO A CA 1
ATOM 595 C C . PRO A 1 79 ? -2.827 8.801 -16.082 1.00 96.88 79 PRO A C 1
ATOM 597 O O . PRO A 1 79 ? -3.469 9.216 -15.117 1.00 96.88 79 PRO A O 1
ATOM 600 N N . ALA A 1 80 ? -3.142 7.658 -16.701 1.00 96.88 80 ALA A N 1
ATOM 601 C CA . ALA A 1 80 ? -4.245 6.798 -16.274 1.00 96.88 80 ALA A CA 1
ATOM 602 C C . ALA A 1 80 ? -3.991 6.145 -14.901 1.00 96.88 80 ALA A C 1
ATOM 604 O O . ALA A 1 80 ? -4.909 6.051 -14.088 1.00 96.88 80 ALA A O 1
ATOM 605 N N . GLU A 1 81 ? -2.747 5.759 -14.610 1.00 97.19 81 GLU A N 1
ATOM 606 C CA . GLU A 1 81 ? -2.350 5.153 -13.332 1.00 97.19 81 GLU A CA 1
ATOM 607 C C . GLU A 1 81 ? -2.399 6.188 -12.199 1.00 97.19 81 GLU A C 1
ATOM 609 O O . GLU A 1 81 ? -2.894 5.896 -11.110 1.00 97.19 81 GLU A O 1
ATOM 614 N N . LEU A 1 82 ? -1.989 7.433 -12.478 1.00 96.25 82 LEU A N 1
ATOM 615 C CA . LEU A 1 82 ? -2.166 8.567 -11.563 1.00 96.25 82 LEU A CA 1
ATOM 616 C C . LEU A 1 82 ? -3.644 8.830 -11.261 1.00 96.25 82 LEU A C 1
ATOM 618 O O . LEU A 1 82 ? -4.012 9.056 -10.106 1.00 96.25 82 LEU A O 1
ATOM 622 N N . ALA A 1 83 ? -4.504 8.808 -12.281 1.00 96.81 83 ALA A N 1
ATOM 623 C CA . ALA A 1 83 ? -5.939 9.003 -12.098 1.00 96.81 83 ALA A CA 1
ATOM 624 C C . ALA A 1 83 ? -6.556 7.885 -11.238 1.00 96.81 83 ALA A C 1
ATOM 626 O O . ALA A 1 83 ? -7.307 8.174 -10.304 1.00 96.81 83 ALA A O 1
ATOM 627 N N . GLN A 1 84 ? -6.189 6.626 -11.492 1.00 97.25 84 GLN A N 1
ATOM 628 C CA . GLN A 1 84 ? -6.648 5.474 -10.714 1.00 97.25 84 GLN A CA 1
ATOM 629 C C . GLN A 1 84 ? -6.169 5.537 -9.254 1.00 97.25 84 GLN A C 1
ATOM 631 O O . GLN A 1 84 ? -6.964 5.332 -8.335 1.00 97.25 84 GLN A O 1
ATOM 636 N N . ALA A 1 85 ? -4.906 5.897 -9.011 1.00 95.69 85 ALA A N 1
ATOM 637 C CA . ALA A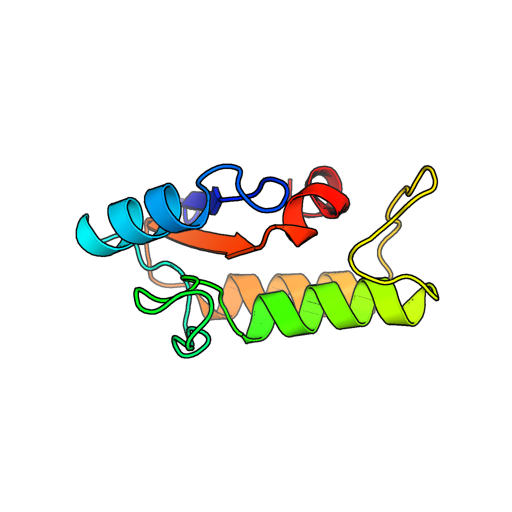 1 85 ? -4.377 6.089 -7.661 1.00 95.69 85 ALA A CA 1
ATOM 638 C C . ALA A 1 85 ? -5.126 7.186 -6.890 1.00 95.69 85 ALA A C 1
ATOM 640 O O . ALA A 1 85 ? -5.502 6.992 -5.731 1.00 95.69 85 ALA A O 1
ATOM 641 N N . ARG A 1 86 ? -5.429 8.313 -7.547 1.00 94.25 86 ARG A N 1
ATOM 642 C CA . ARG A 1 86 ? -6.240 9.389 -6.956 1.00 94.25 86 ARG A CA 1
ATOM 643 C C . ARG A 1 86 ? -7.647 8.919 -6.605 1.00 94.25 86 ARG A C 1
ATOM 645 O O . ARG A 1 86 ? -8.137 9.265 -5.536 1.00 94.25 86 ARG A O 1
ATOM 652 N N . GLN A 1 87 ? -8.282 8.113 -7.455 1.00 94.81 87 GLN A N 1
ATOM 653 C CA . GLN A 1 87 ? -9.595 7.530 -7.162 1.00 94.81 87 GLN A CA 1
ATOM 654 C C . GLN A 1 87 ? -9.546 6.585 -5.959 1.00 94.81 87 GLN A C 1
ATOM 656 O O . GLN A 1 87 ? -10.446 6.617 -5.120 1.00 94.81 87 GLN A O 1
ATOM 661 N N . LEU A 1 88 ? -8.487 5.779 -5.835 1.00 94.00 88 LEU A N 1
ATOM 662 C CA . LEU A 1 88 ? -8.284 4.934 -4.662 1.00 94.00 88 LEU A CA 1
ATOM 663 C C . LEU A 1 88 ? -8.171 5.800 -3.400 1.00 94.00 88 LEU A C 1
ATOM 665 O O . LEU A 1 88 ? -8.914 5.582 -2.446 1.00 94.00 88 LEU A O 1
ATOM 669 N N . VAL A 1 89 ? -7.327 6.827 -3.387 1.00 92.12 89 VAL A N 1
ATOM 670 C CA . VAL A 1 89 ? -7.208 7.719 -2.221 1.00 92.12 89 VAL A CA 1
ATOM 671 C C . VAL A 1 89 ? -8.535 8.429 -1.910 1.00 92.12 89 VAL A C 1
ATOM 673 O O . VAL A 1 89 ? -8.994 8.376 -0.771 1.00 92.12 89 VAL A O 1
ATOM 676 N N . ALA A 1 90 ? -9.202 9.002 -2.916 1.00 90.94 90 ALA A N 1
ATOM 677 C CA . ALA A 1 90 ? -10.464 9.729 -2.754 1.00 90.94 90 ALA A CA 1
ATOM 678 C C . ALA A 1 90 ? -11.612 8.843 -2.246 1.00 90.94 90 ALA A C 1
ATOM 680 O O . ALA A 1 90 ? -12.452 9.287 -1.470 1.00 90.94 90 ALA A O 1
ATOM 681 N N . ALA A 1 91 ? -11.630 7.551 -2.592 1.00 89.69 91 ALA A N 1
ATOM 682 C CA . ALA A 1 91 ? -12.610 6.605 -2.054 1.00 89.69 91 ALA A CA 1
ATOM 683 C C . ALA A 1 91 ? -12.512 6.425 -0.524 1.00 89.69 91 ALA A C 1
ATOM 685 O O . ALA A 1 91 ? -13.341 5.733 0.072 1.00 89.69 91 ALA A O 1
ATOM 686 N N . ARG A 1 92 ? -11.487 6.990 0.121 1.00 87.12 92 ARG A N 1
ATOM 687 C CA . ARG A 1 92 ? -11.253 6.948 1.571 1.00 87.12 92 ARG A CA 1
ATOM 688 C C . ARG A 1 92 ? -11.388 8.330 2.219 1.00 87.12 92 ARG A C 1
ATOM 690 O O . ARG A 1 92 ? -11.034 8.497 3.386 1.00 87.12 92 ARG A O 1
ATOM 697 N N . ASP A 1 93 ? -11.958 9.289 1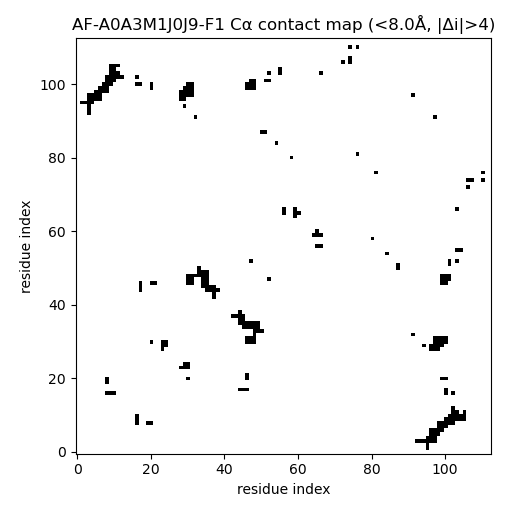.489 1.00 76.19 93 ASP A N 1
ATOM 698 C CA . ASP A 1 93 ? -12.365 10.572 2.047 1.00 76.19 93 ASP A CA 1
ATOM 699 C C . ASP A 1 93 ? -13.389 10.391 3.174 1.00 76.19 93 ASP A C 1
ATOM 701 O O . ASP A 1 93 ? -14.272 9.532 3.127 1.00 76.19 93 ASP A O 1
ATOM 705 N N . GLY A 1 94 ? -13.240 11.207 4.219 1.00 78.31 94 GLY A N 1
ATOM 706 C CA . GLY A 1 94 ? -14.089 11.199 5.413 1.00 78.31 94 GLY A CA 1
ATOM 707 C C . GLY A 1 94 ? -13.401 10.681 6.679 1.00 78.31 94 GLY A C 1
ATOM 708 O O . GLY A 1 94 ? -13.890 10.948 7.775 1.00 78.31 94 GLY A O 1
ATOM 709 N N . ALA A 1 95 ? -12.251 10.007 6.563 1.00 82.56 95 ALA A N 1
ATOM 710 C CA . ALA A 1 95 ? -11.437 9.614 7.712 1.00 82.56 95 ALA A CA 1
ATOM 711 C C . ALA A 1 95 ? -10.279 10.614 7.927 1.00 82.56 95 ALA A C 1
ATOM 713 O O . ALA A 1 95 ? -9.407 10.715 7.063 1.00 82.56 95 ALA A O 1
ATOM 714 N N . PRO A 1 96 ? -10.195 11.309 9.083 1.00 88.50 96 PRO A N 1
ATOM 715 C CA . PRO A 1 96 ? -9.110 12.266 9.352 1.00 88.50 96 PRO A CA 1
ATOM 716 C C . PRO A 1 96 ? -7.724 11.597 9.416 1.00 88.50 96 PRO A C 1
ATOM 718 O O . PRO A 1 96 ? -6.689 12.258 9.290 1.00 88.50 96 PRO A O 1
ATOM 721 N N . LEU A 1 97 ? -7.713 10.282 9.639 1.00 92.75 97 LEU A N 1
ATOM 722 C CA . LEU A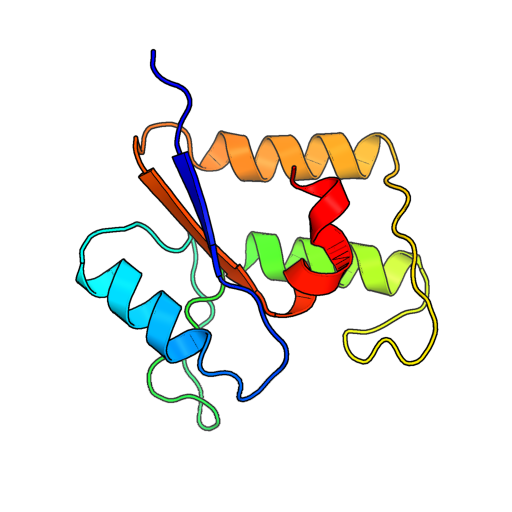 1 97 ? -6.558 9.404 9.599 1.00 92.75 97 LEU A CA 1
ATOM 723 C C . LEU A 1 97 ? -7.000 8.053 9.036 1.00 92.75 97 LEU A C 1
ATOM 725 O O . LEU A 1 97 ? -7.958 7.464 9.536 1.00 92.75 97 LEU A O 1
ATOM 729 N N . TRP A 1 98 ? -6.280 7.549 8.044 1.00 94.19 98 TRP A N 1
ATOM 730 C CA . TRP A 1 98 ? -6.432 6.185 7.544 1.00 94.19 98 TRP A CA 1
ATOM 731 C C . TRP A 1 98 ? -5.082 5.660 7.064 1.00 94.19 98 TRP A C 1
ATOM 733 O O . TRP A 1 98 ? -4.095 6.395 7.031 1.00 94.19 98 TRP A O 1
ATOM 743 N N . GLY A 1 99 ? -5.016 4.385 6.712 1.00 94.81 99 GLY A N 1
ATOM 744 C CA . GLY A 1 99 ? -3.807 3.812 6.153 1.00 94.81 99 GLY A CA 1
ATOM 745 C C . GLY A 1 99 ? -4.052 2.582 5.303 1.00 94.81 99 GLY A C 1
ATOM 746 O O . GLY A 1 99 ? -5.167 2.071 5.199 1.00 94.81 99 GLY A O 1
ATOM 747 N N . TRP A 1 100 ? -2.978 2.089 4.708 1.00 96.12 100 TRP A N 1
ATOM 748 C CA . TRP A 1 100 ? -2.960 0.781 4.074 1.00 96.12 100 TRP A CA 1
ATOM 749 C C . TRP A 1 100 ? -1.657 0.071 4.386 1.00 96.12 100 TRP A C 1
ATOM 751 O O . TRP A 1 100 ? -0.634 0.689 4.693 1.00 96.12 100 TRP A O 1
ATOM 761 N N . LYS A 1 101 ? -1.703 -1.253 4.286 1.00 96.12 101 LYS A N 1
ATOM 762 C CA . LYS A 1 101 ? -0.511 -2.081 4.243 1.00 96.12 101 LYS A CA 1
ATOM 763 C C . LYS A 1 101 ? -0.433 -2.753 2.888 1.00 96.12 101 LYS A C 1
ATOM 765 O O . LYS A 1 101 ? -1.414 -3.340 2.443 1.00 96.12 101 LYS A O 1
ATOM 770 N N . ASP A 1 102 ? 0.747 -2.711 2.285 1.00 94.56 102 ASP A N 1
ATOM 771 C CA . ASP A 1 102 ? 1.124 -3.534 1.137 1.00 94.56 102 ASP A CA 1
ATOM 772 C C . ASP A 1 102 ? 2.665 -3.552 1.029 1.00 94.56 102 ASP A C 1
ATOM 774 O O . ASP A 1 102 ? 3.265 -2.484 0.900 1.00 94.56 102 ASP A O 1
ATOM 778 N N . PRO A 1 103 ? 3.334 -4.723 1.081 1.00 91.62 103 PRO A N 1
ATOM 779 C CA . PRO A 1 103 ? 4.776 -4.834 0.868 1.00 91.62 103 PRO A CA 1
ATOM 780 C C . PRO A 1 103 ? 5.239 -4.207 -0.450 1.00 91.62 103 PRO A C 1
ATOM 782 O O . PRO A 1 103 ? 6.303 -3.601 -0.492 1.00 91.62 103 PRO A O 1
ATOM 785 N N . ARG A 1 104 ? 4.431 -4.309 -1.513 1.00 92.12 104 ARG A N 1
ATOM 786 C CA . ARG A 1 104 ? 4.758 -3.811 -2.856 1.00 92.12 104 ARG A CA 1
ATOM 787 C C . ARG A 1 104 ? 4.854 -2.294 -2.880 1.00 92.12 104 ARG A C 1
ATOM 789 O O . ARG A 1 104 ? 5.603 -1.762 -3.688 1.00 92.12 104 ARG A O 1
ATOM 796 N N . THR A 1 105 ? 4.179 -1.588 -1.966 1.00 93.88 105 THR A N 1
ATOM 797 C CA . THR A 1 105 ? 4.260 -0.123 -1.875 1.00 93.88 105 THR A CA 1
ATOM 798 C C . THR A 1 105 ? 5.695 0.371 -1.677 1.00 93.88 105 THR A C 1
ATOM 800 O O . THR A 1 105 ? 5.986 1.499 -2.052 1.00 93.88 105 THR A O 1
ATOM 803 N N . SER A 1 106 ? 6.626 -0.455 -1.172 1.00 91.69 106 SER A N 1
ATOM 804 C CA . SER A 1 106 ? 8.041 -0.062 -1.080 1.00 91.69 106 SER A CA 1
ATOM 805 C C . SER A 1 106 ? 8.677 0.230 -2.443 1.00 91.69 106 SER A C 1
ATOM 807 O O . SER A 1 106 ? 9.652 0.965 -2.501 1.00 91.69 106 SER A O 1
ATOM 809 N N . LEU A 1 107 ? 8.135 -0.338 -3.525 1.00 91.88 107 LEU A N 1
ATOM 810 C CA . LEU A 1 107 ? 8.572 -0.112 -4.907 1.00 91.88 107 LEU A CA 1
ATOM 811 C C . LEU A 1 107 ? 7.977 1.167 -5.519 1.00 91.88 107 LEU A C 1
ATOM 813 O O . LEU A 1 107 ? 8.369 1.559 -6.612 1.00 91.88 107 LEU A O 1
ATOM 817 N N . PHE A 1 108 ? 7.019 1.796 -4.834 1.00 93.75 108 PHE A N 1
ATOM 818 C CA . PHE A 1 108 ? 6.220 2.914 -5.339 1.00 93.75 108 PHE A CA 1
ATOM 819 C C . PHE A 1 108 ? 6.225 4.115 -4.380 1.00 93.75 108 PHE A C 1
ATOM 821 O O . PHE A 1 108 ? 5.339 4.958 -4.464 1.00 93.75 108 PHE A O 1
ATOM 828 N N . LEU A 1 109 ? 7.165 4.195 -3.430 1.00 91.81 109 LEU A N 1
ATOM 829 C CA . LEU A 1 109 ? 7.146 5.246 -2.402 1.00 91.81 109 LEU A CA 1
ATOM 830 C C . LEU A 1 109 ? 7.190 6.655 -3.004 1.00 91.81 109 LEU A C 1
ATOM 832 O O . LEU A 1 109 ? 6.365 7.483 -2.631 1.00 91.81 109 LEU A O 1
ATOM 836 N N . ASP A 1 110 ? 8.067 6.885 -3.983 1.00 90.81 110 ASP A N 1
ATOM 837 C CA . ASP A 1 110 ? 8.198 8.184 -4.661 1.00 90.81 110 ASP A CA 1
ATOM 838 C C . ASP A 1 110 ? 6.943 8.562 -5.462 1.00 90.81 110 ASP A C 1
ATOM 840 O O . ASP A 1 110 ? 6.674 9.736 -5.689 1.00 90.81 110 ASP A O 1
ATOM 844 N N . PHE A 1 111 ? 6.137 7.573 -5.857 1.00 93.75 111 PHE A N 1
ATOM 845 C CA . PHE A 1 111 ? 4.860 7.795 -6.530 1.00 93.75 111 PHE A CA 1
ATOM 846 C C . PHE A 1 111 ? 3.731 8.209 -5.578 1.00 93.75 111 PHE A C 1
ATOM 848 O O . PHE A 1 111 ? 2.778 8.863 -6.003 1.00 93.75 111 PHE A O 1
ATOM 855 N N . TRP A 1 112 ? 3.815 7.822 -4.304 1.00 91.56 112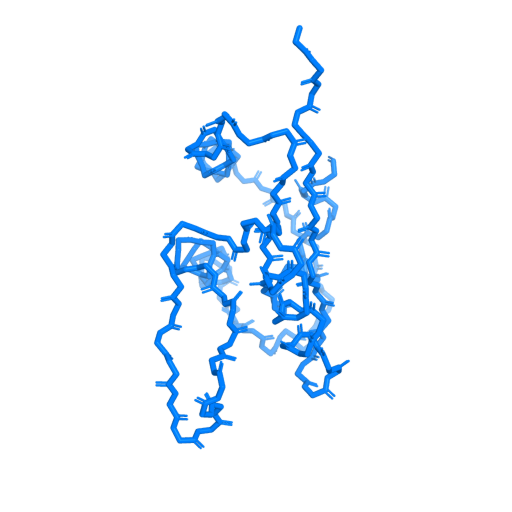 TRP A N 1
ATOM 856 C CA . TRP A 1 112 ? 2.782 8.088 -3.300 1.00 91.56 112 TRP A CA 1
ATOM 857 C C . TRP A 1 112 ? 3.050 9.332 -2.436 1.00 91.56 112 TRP A C 1
ATOM 859 O O . TRP A 1 112 ? 2.196 9.662 -1.609 1.00 91.56 112 TRP A O 1
ATOM 869 N N . HIS A 1 113 ? 4.202 9.992 -2.598 1.00 78.88 113 HIS A N 1
ATOM 870 C CA . HIS A 1 113 ? 4.583 11.204 -1.862 1.00 78.88 113 HIS A CA 1
ATOM 871 C C . HIS A 1 113 ? 4.109 12.495 -2.549 1.00 78.88 113 HIS A C 1
ATOM 873 O O . HIS A 1 113 ? 4.178 12.587 -3.793 1.00 78.88 113 HIS A O 1
#

Radius of gyration: 14.11 Å; Cα contacts (8 Å, |Δi|>4): 139; chains: 1; bounding box: 31×42×35 Å